Protein AF-A0A933A120-F1 (afdb_monomer_lite)

Structure (mmCIF, N/CA/C/O backbone):
data_AF-A0A933A120-F1
#
_entry.id   AF-A0A933A120-F1
#
loop_
_atom_site.group_PDB
_atom_site.id
_atom_site.type_symbol
_atom_site.label_atom_id
_atom_site.label_alt_id
_atom_site.label_comp_id
_atom_site.label_asym_id
_atom_site.label_entity_id
_atom_site.label_seq_id
_atom_site.pdbx_PDB_ins_code
_atom_site.Cartn_x
_atom_site.Cartn_y
_atom_site.Cartn_z
_atom_site.occupancy
_atom_site.B_iso_or_equiv
_atom_site.auth_seq_id
_atom_site.auth_comp_id
_atom_site.auth_asym_id
_atom_si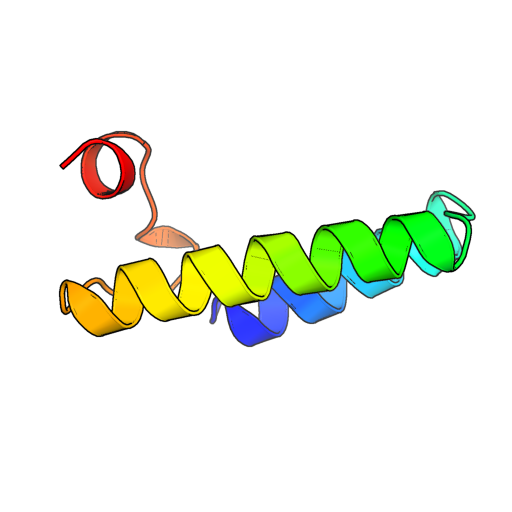te.auth_atom_id
_atom_site.pdbx_PDB_model_num
ATOM 1 N N . MET A 1 1 ? -3.801 13.818 0.808 1.00 91.12 1 MET A N 1
ATOM 2 C CA . MET A 1 1 ? -3.733 13.113 -0.490 1.00 91.12 1 MET A CA 1
ATOM 3 C C . MET A 1 1 ? -4.755 11.986 -0.476 1.00 91.12 1 MET A C 1
ATOM 5 O O . MET A 1 1 ? -4.877 11.308 0.539 1.00 91.12 1 MET A O 1
ATOM 9 N N . SER A 1 2 ? -5.511 11.772 -1.558 1.00 95.31 2 SER A N 1
ATOM 10 C CA . SER A 1 2 ? -6.446 10.634 -1.583 1.00 95.31 2 SER A CA 1
ATOM 11 C C . SER A 1 2 ? -5.696 9.303 -1.684 1.00 95.31 2 SER A C 1
ATOM 13 O O . SER A 1 2 ? -4.639 9.217 -2.311 1.00 95.31 2 SER A O 1
ATOM 15 N N . LEU A 1 3 ? -6.270 8.244 -1.117 1.00 94.56 3 LEU A N 1
ATOM 16 C CA . LEU A 1 3 ? -5.743 6.884 -1.200 1.00 94.56 3 LEU A CA 1
ATOM 17 C C . LEU A 1 3 ? -5.578 6.441 -2.658 1.00 94.56 3 LEU A C 1
ATOM 19 O O . LEU A 1 3 ? -4.570 5.835 -3.003 1.00 94.56 3 LEU A O 1
ATOM 23 N N . ALA A 1 4 ? -6.527 6.792 -3.530 1.00 95.25 4 ALA A N 1
ATOM 24 C CA . ALA A 1 4 ? -6.454 6.470 -4.951 1.00 95.25 4 ALA A CA 1
ATOM 25 C C . ALA A 1 4 ? -5.236 7.116 -5.632 1.00 95.25 4 ALA A C 1
ATOM 27 O O . ALA A 1 4 ? -4.527 6.432 -6.367 1.00 95.25 4 ALA A O 1
ATOM 28 N N . GLN A 1 5 ? -4.964 8.399 -5.362 1.00 97.06 5 GLN A N 1
ATOM 29 C CA . GLN A 1 5 ? -3.778 9.090 -5.888 1.00 97.06 5 GLN A CA 1
ATOM 30 C C . GLN A 1 5 ? -2.489 8.430 -5.389 1.00 97.06 5 GLN A C 1
ATOM 32 O O . GLN A 1 5 ? -1.634 8.075 -6.195 1.00 97.06 5 GLN A O 1
ATOM 37 N N . ALA A 1 6 ? -2.400 8.163 -4.086 1.00 96.94 6 ALA A N 1
ATOM 38 C CA . ALA A 1 6 ? -1.225 7.541 -3.485 1.00 96.94 6 ALA A CA 1
ATOM 39 C C . ALA A 1 6 ? -0.951 6.124 -4.015 1.00 96.94 6 ALA A C 1
ATOM 41 O O . ALA A 1 6 ? 0.200 5.756 -4.233 1.00 96.94 6 ALA A O 1
ATOM 42 N N . ILE A 1 7 ? -2.001 5.330 -4.265 1.00 97.06 7 ILE A N 1
ATOM 43 C CA . ILE A 1 7 ? -1.873 4.002 -4.883 1.00 97.06 7 ILE A CA 1
ATOM 44 C C . ILE A 1 7 ? -1.282 4.120 -6.291 1.00 97.06 7 ILE A C 1
ATOM 46 O O . ILE A 1 7 ? -0.397 3.343 -6.637 1.00 97.06 7 ILE A O 1
ATOM 50 N N . GLN A 1 8 ? -1.753 5.072 -7.104 1.00 97.50 8 GLN A N 1
ATOM 51 C CA . GLN A 1 8 ? -1.226 5.260 -8.460 1.00 97.50 8 GLN A CA 1
ATOM 52 C C . GLN A 1 8 ? 0.243 5.693 -8.438 1.00 97.50 8 GLN A C 1
ATOM 54 O O . GLN A 1 8 ? 1.054 5.110 -9.154 1.00 97.50 8 GLN A O 1
ATOM 59 N N . GLU A 1 9 ? 0.602 6.652 -7.580 1.00 97.44 9 GLU A N 1
ATOM 60 C CA . GLU A 1 9 ? 1.990 7.097 -7.410 1.00 97.44 9 GLU A CA 1
ATOM 61 C C . GLU A 1 9 ? 2.899 5.953 -6.948 1.00 97.44 9 GLU A C 1
ATOM 63 O O . GLU A 1 9 ? 3.985 5.753 -7.494 1.00 97.44 9 GLU A O 1
ATOM 68 N N . PHE A 1 10 ? 2.440 5.143 -5.992 1.00 97.12 10 PHE A N 1
ATOM 69 C CA . PHE A 1 10 ? 3.206 4.005 -5.499 1.00 97.12 10 PHE A CA 1
ATOM 70 C C . PHE A 1 10 ? 3.365 2.898 -6.549 1.00 97.12 10 PHE A C 1
ATOM 72 O O . PHE A 1 10 ? 4.452 2.341 -6.693 1.00 97.12 10 PHE A O 1
ATOM 79 N N . LEU A 1 11 ? 2.317 2.585 -7.316 1.00 97.69 11 LEU A N 1
ATOM 80 C CA . LEU A 1 11 ? 2.410 1.608 -8.404 1.00 97.69 11 LEU A CA 1
ATOM 81 C C . LEU A 1 11 ? 3.365 2.082 -9.507 1.00 97.69 11 LEU A C 1
ATOM 83 O O . LEU A 1 11 ? 4.167 1.280 -9.980 1.00 97.69 11 LEU A O 1
ATOM 87 N N . ALA A 1 12 ? 3.331 3.370 -9.864 1.00 97.44 12 ALA A N 1
ATOM 88 C CA . ALA A 1 12 ? 4.274 3.959 -10.813 1.00 97.44 12 ALA A CA 1
ATOM 89 C C . ALA A 1 12 ? 5.718 3.897 -10.289 1.00 97.44 12 ALA A C 1
ATOM 91 O O . ALA A 1 12 ? 6.631 3.523 -11.022 1.00 97.44 12 ALA A O 1
ATOM 92 N N . PHE A 1 13 ? 5.927 4.181 -9.000 1.00 97.44 13 PHE A N 1
ATOM 93 C CA . PHE A 1 13 ? 7.222 4.006 -8.343 1.00 97.44 13 PHE A CA 1
ATOM 94 C C . PHE A 1 13 ? 7.709 2.551 -8.413 1.00 97.44 13 PHE A C 1
ATOM 96 O O . PHE A 1 13 ? 8.867 2.299 -8.743 1.00 97.44 13 PHE A O 1
ATOM 103 N N . LEU A 1 14 ? 6.843 1.572 -8.137 1.00 97.62 14 LEU A N 1
ATOM 104 C CA . LEU A 1 14 ? 7.216 0.160 -8.233 1.00 97.62 14 LEU A CA 1
ATOM 105 C C . LEU A 1 14 ? 7.591 -0.241 -9.665 1.00 97.62 14 LEU A C 1
ATOM 107 O O . LEU A 1 14 ? 8.563 -0.969 -9.862 1.00 97.62 14 LEU A O 1
ATOM 111 N N . GLU A 1 15 ? 6.838 0.226 -10.657 1.00 97.56 15 GLU A N 1
ATOM 112 C CA . GLU A 1 15 ? 7.088 -0.067 -12.067 1.00 97.56 15 GLU A CA 1
ATOM 113 C C . GLU A 1 15 ? 8.410 0.541 -12.553 1.00 97.56 15 GLU A C 1
ATOM 115 O O . GLU A 1 15 ? 9.234 -0.167 -13.129 1.00 97.56 15 GLU A O 1
ATOM 120 N N . ILE A 1 16 ? 8.640 1.827 -12.278 1.00 96.38 16 ILE A N 1
ATOM 121 C CA . ILE A 1 16 ? 9.775 2.586 -12.815 1.00 96.38 16 ILE A CA 1
ATOM 122 C C . ILE A 1 16 ? 11.025 2.366 -11.958 1.00 96.38 16 ILE A C 1
ATOM 124 O O . ILE A 1 16 ? 12.033 1.845 -12.434 1.00 96.38 16 ILE A O 1
ATOM 128 N N . GLU A 1 17 ? 10.953 2.707 -10.673 1.00 95.06 17 GLU A N 1
ATOM 129 C CA . GLU A 1 17 ? 12.120 2.768 -9.784 1.00 95.06 17 GLU A CA 1
ATOM 130 C C . GLU A 1 17 ? 12.530 1.391 -9.255 1.00 95.06 17 GLU A C 1
ATOM 132 O O . GLU A 1 17 ? 13.700 1.146 -8.955 1.00 95.06 17 GLU A O 1
ATOM 137 N N . LYS A 1 18 ? 11.569 0.470 -9.107 1.00 94.38 18 LYS A N 1
ATOM 138 C CA . LYS A 1 18 ? 11.839 -0.900 -8.640 1.00 94.38 18 LYS A CA 1
ATOM 139 C C . LYS A 1 18 ? 11.825 -1.939 -9.750 1.00 94.38 18 LYS A C 1
ATOM 141 O O . LYS A 1 18 ? 12.141 -3.094 -9.464 1.00 94.38 18 LYS A O 1
ATOM 146 N N . SER A 1 19 ? 11.497 -1.555 -10.989 1.00 95.00 19 SER A N 1
ATOM 147 C CA . SER A 1 19 ? 11.356 -2.487 -12.118 1.00 95.00 19 SER A CA 1
ATOM 148 C C . SER A 1 19 ? 10.504 -3.712 -11.750 1.00 95.00 19 SER A C 1
ATOM 150 O O . SER A 1 19 ? 10.819 -4.851 -12.116 1.00 95.00 19 SER A O 1
ATOM 152 N N . ALA A 1 20 ? 9.453 -3.490 -10.952 1.00 95.50 20 ALA A N 1
ATOM 153 C CA . ALA A 1 20 ? 8.582 -4.550 -10.477 1.00 95.50 20 ALA A CA 1
ATOM 154 C C . ALA A 1 20 ? 7.940 -5.263 -11.670 1.00 95.50 20 ALA A C 1
ATOM 156 O O . ALA A 1 20 ? 7.510 -4.650 -12.647 1.00 95.50 20 ALA A O 1
ATOM 157 N N . ARG A 1 21 ? 7.882 -6.593 -11.603 1.00 96.75 21 ARG A N 1
ATOM 158 C CA . ARG A 1 21 ? 7.312 -7.392 -12.688 1.00 96.75 21 ARG A CA 1
ATOM 159 C C . ARG A 1 21 ? 5.793 -7.168 -12.762 1.00 96.75 21 ARG A C 1
ATOM 161 O O . ARG A 1 21 ? 5.174 -6.937 -11.723 1.00 96.75 21 ARG A O 1
ATOM 168 N N . PRO A 1 22 ? 5.164 -7.343 -13.940 1.00 95.56 22 PRO A N 1
ATOM 169 C CA . PRO A 1 22 ? 3.721 -7.139 -14.101 1.00 95.56 22 PRO A CA 1
ATOM 170 C C . PRO A 1 22 ? 2.871 -7.888 -13.066 1.00 95.56 22 PRO A C 1
ATOM 172 O O . PRO A 1 22 ? 2.011 -7.301 -12.422 1.00 95.56 22 PRO A O 1
ATOM 175 N N . HIS A 1 23 ? 3.199 -9.156 -12.797 1.00 96.44 23 HIS A N 1
ATOM 176 C CA . HIS A 1 23 ? 2.485 -9.965 -11.806 1.00 96.44 23 HIS A CA 1
ATOM 177 C C . HIS A 1 23 ? 2.593 -9.422 -10.368 1.00 96.44 23 HIS A C 1
ATOM 179 O O . HIS A 1 23 ? 1.695 -9.640 -9.558 1.00 96.44 23 HIS A O 1
ATOM 185 N N . THR A 1 24 ? 3.680 -8.718 -10.036 1.00 96.50 24 THR A N 1
ATOM 186 C CA . THR A 1 24 ? 3.850 -8.040 -8.746 1.00 96.50 24 THR A CA 1
ATOM 187 C C . THR A 1 24 ? 2.937 -6.821 -8.661 1.00 96.50 24 THR A C 1
ATOM 189 O O . THR A 1 24 ? 2.245 -6.649 -7.661 1.00 96.50 24 THR A O 1
ATOM 192 N N . LEU A 1 25 ? 2.881 -6.005 -9.719 1.00 97.56 25 LEU A N 1
ATOM 193 C CA . LEU A 1 25 ? 1.977 -4.853 -9.789 1.00 97.56 25 LEU A CA 1
ATOM 194 C C . LEU A 1 25 ? 0.511 -5.294 -9.702 1.00 97.56 25 LEU A C 1
ATOM 196 O O . LEU A 1 25 ? -0.271 -4.679 -8.981 1.00 97.56 25 LEU A O 1
ATOM 200 N N . ASP A 1 26 ? 0.149 -6.393 -10.365 1.00 98.00 26 ASP A N 1
ATOM 201 C CA . ASP A 1 26 ? -1.196 -6.969 -10.293 1.00 98.00 26 ASP A CA 1
ATOM 202 C C . ASP A 1 26 ? -1.552 -7.449 -8.881 1.00 98.00 26 ASP A C 1
ATOM 204 O O . ASP A 1 26 ? -2.686 -7.265 -8.432 1.00 98.00 26 ASP A O 1
ATOM 208 N N . ALA A 1 27 ? -0.596 -8.038 -8.154 1.00 98.06 27 ALA A N 1
ATOM 209 C CA . ALA A 1 27 ? -0.795 -8.407 -6.756 1.00 98.06 27 ALA A CA 1
ATOM 210 C C . ALA A 1 27 ? -1.095 -7.171 -5.892 1.00 98.06 27 ALA A C 1
ATOM 212 O O . ALA A 1 27 ? -2.141 -7.135 -5.247 1.00 98.06 27 ALA A O 1
ATOM 213 N N . TYR A 1 28 ? -0.272 -6.120 -5.983 1.00 97.88 28 TYR A N 1
ATOM 214 C CA . TYR A 1 28 ? -0.517 -4.865 -5.266 1.00 97.88 28 TYR A CA 1
ATOM 215 C C . TYR A 1 28 ? -1.861 -4.226 -5.630 1.00 97.88 28 TYR A C 1
ATOM 217 O O . TYR A 1 28 ? -2.589 -3.778 -4.747 1.00 97.88 28 TYR A O 1
ATOM 225 N N . ARG A 1 29 ? -2.238 -4.211 -6.916 1.00 97.75 29 ARG A N 1
ATOM 226 C CA . ARG A 1 29 ? -3.546 -3.697 -7.361 1.00 97.75 29 ARG A CA 1
ATOM 227 C C . ARG A 1 29 ? -4.703 -4.421 -6.673 1.00 97.75 29 ARG A C 1
ATOM 229 O O . ARG A 1 29 ? -5.650 -3.766 -6.238 1.00 97.75 29 ARG A O 1
ATOM 236 N N . ARG A 1 30 ? -4.633 -5.752 -6.554 1.00 98.00 30 ARG A N 1
ATOM 237 C CA . ARG A 1 30 ? -5.658 -6.545 -5.853 1.00 98.00 30 ARG A CA 1
ATOM 238 C C . ARG A 1 30 ? -5.702 -6.222 -4.363 1.00 98.00 30 ARG A C 1
ATOM 240 O O . ARG A 1 30 ? -6.790 -5.995 -3.839 1.00 98.00 30 ARG A O 1
ATOM 247 N N . ASP A 1 31 ? -4.549 -6.137 -3.709 1.00 97.81 31 ASP A N 1
ATOM 248 C CA . ASP A 1 31 ? -4.474 -5.846 -2.274 1.00 97.81 31 ASP A CA 1
ATOM 249 C C . ASP A 1 31 ? -5.028 -4.450 -1.952 1.00 97.81 31 ASP A C 1
ATOM 251 O O . ASP A 1 31 ? -5.834 -4.280 -1.035 1.00 97.81 31 ASP A O 1
ATOM 255 N N . PHE A 1 32 ? -4.690 -3.446 -2.763 1.00 96.88 32 PHE A N 1
ATOM 256 C CA . PHE A 1 32 ? -5.224 -2.097 -2.595 1.00 96.88 32 PHE A CA 1
ATOM 257 C C . PHE A 1 32 ? -6.724 -1.998 -2.894 1.00 96.88 32 PHE A C 1
ATOM 259 O O . PHE A 1 32 ? -7.424 -1.228 -2.234 1.00 96.88 32 PHE A O 1
ATOM 266 N N . ALA A 1 33 ? -7.249 -2.794 -3.830 1.00 96.75 33 ALA A N 1
ATOM 267 C CA . ALA A 1 33 ? -8.690 -2.874 -4.061 1.00 96.75 33 ALA A CA 1
ATOM 268 C C . ALA A 1 33 ? -9.432 -3.447 -2.839 1.00 96.75 33 ALA A C 1
ATOM 270 O O . ALA A 1 33 ? -10.505 -2.955 -2.479 1.00 96.75 33 ALA A O 1
ATOM 271 N N . LEU A 1 34 ? -8.849 -4.446 -2.164 1.00 96.25 34 LEU A N 1
ATOM 272 C CA . LEU A 1 34 ? -9.391 -4.986 -0.915 1.00 96.25 34 LEU A CA 1
ATOM 273 C C . LEU A 1 34 ? -9.382 -3.937 0.202 1.00 96.25 34 LEU A C 1
ATOM 275 O O . LEU A 1 34 ? -10.394 -3.780 0.886 1.00 96.25 34 LEU A O 1
ATOM 279 N N . LEU A 1 35 ? -8.288 -3.182 0.344 1.00 94.25 35 LEU A N 1
ATOM 280 C CA . LEU A 1 35 ? -8.199 -2.083 1.307 1.00 94.25 35 LEU A CA 1
ATOM 281 C C . LEU A 1 35 ? -9.269 -1.015 1.045 1.00 94.25 35 LEU A C 1
ATOM 283 O O . LEU A 1 35 ? -10.006 -0.650 1.956 1.00 94.25 35 LEU A O 1
ATOM 287 N N . ALA A 1 36 ? -9.403 -0.546 -0.198 1.00 94.62 36 ALA A N 1
ATOM 288 C CA . ALA A 1 36 ? -10.398 0.465 -0.554 1.00 94.62 36 ALA A CA 1
ATOM 289 C C . ALA A 1 36 ? -11.828 -0.004 -0.236 1.00 94.62 36 ALA A C 1
ATOM 291 O O . ALA A 1 36 ? -12.630 0.749 0.320 1.00 94.62 36 ALA A O 1
ATOM 292 N N . ARG A 1 37 ? -12.133 -1.276 -0.524 1.00 94.88 37 ARG A N 1
ATOM 293 C CA . ARG A 1 37 ? -13.417 -1.891 -0.175 1.00 94.88 37 ARG A CA 1
ATOM 294 C C . ARG A 1 37 ? -13.625 -1.973 1.339 1.00 94.88 37 ARG A C 1
ATOM 296 O O . ARG A 1 37 ? -14.731 -1.702 1.798 1.00 94.88 37 ARG A O 1
ATOM 303 N N . TYR A 1 38 ? -12.599 -2.344 2.104 1.00 93.56 38 TYR A N 1
ATOM 304 C CA . TYR A 1 38 ? -12.670 -2.388 3.567 1.00 93.56 38 TYR A CA 1
ATOM 305 C C . TYR A 1 38 ? -13.005 -1.012 4.147 1.00 93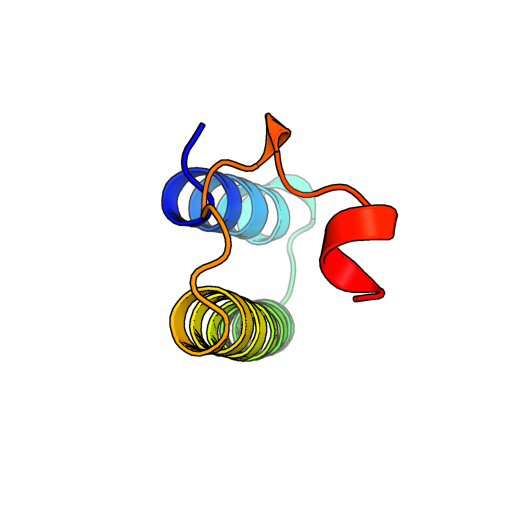.56 38 TYR A C 1
ATOM 307 O O . TYR A 1 38 ? -13.954 -0.898 4.922 1.00 93.56 38 TYR A O 1
ATOM 315 N N . LEU A 1 39 ? -12.283 0.028 3.722 1.00 93.88 39 LEU A N 1
ATOM 316 C CA . LEU A 1 39 ? -12.490 1.393 4.203 1.00 93.88 39 LEU A CA 1
ATOM 317 C C . LEU A 1 39 ? -13.899 1.896 3.872 1.00 93.88 39 LEU A C 1
ATOM 319 O O . LEU A 1 39 ? -14.612 2.352 4.764 1.00 93.88 39 LEU A O 1
ATOM 323 N N . GLY A 1 40 ? -14.343 1.717 2.622 1.00 93.81 40 GLY A N 1
ATOM 324 C CA . GLY A 1 40 ? -15.693 2.098 2.198 1.00 93.81 40 GLY A CA 1
ATOM 325 C C . GLY A 1 40 ? -16.799 1.342 2.943 1.00 93.81 40 GLY A C 1
ATOM 326 O O . GLY A 1 40 ? -17.816 1.932 3.292 1.00 93.81 40 GLY A O 1
ATOM 327 N N . GLY A 1 41 ? -16.588 0.057 3.248 1.00 93.44 41 GLY A N 1
ATOM 328 C CA . GLY A 1 41 ? -17.537 -0.757 4.014 1.00 93.44 41 GLY A CA 1
ATOM 329 C C . GLY A 1 41 ? -17.670 -0.361 5.489 1.00 93.44 41 GLY A C 1
ATOM 330 O O . GLY A 1 41 ? -18.708 -0.627 6.087 1.00 93.44 41 GLY A O 1
ATOM 331 N N . HIS A 1 42 ? -16.655 0.294 6.059 1.00 90.62 42 HIS A N 1
ATOM 332 C CA . HIS A 1 42 ? -16.635 0.738 7.459 1.00 90.62 42 HIS A CA 1
ATOM 333 C C . HIS A 1 42 ? -16.838 2.254 7.612 1.00 90.62 42 HIS A C 1
ATOM 335 O O . HIS A 1 42 ? -16.732 2.773 8.720 1.00 90.62 42 HIS A O 1
ATOM 341 N N . GLY A 1 43 ? -17.115 2.977 6.5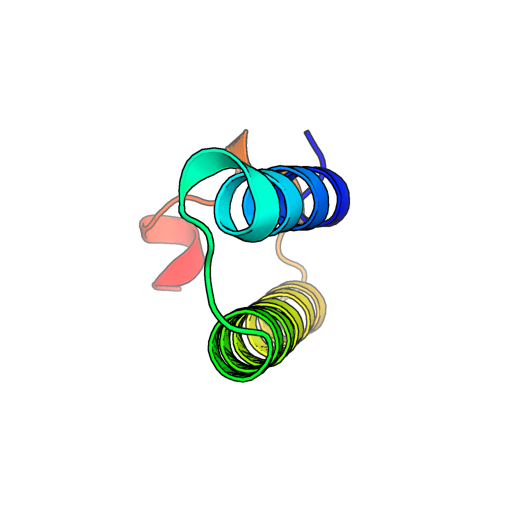19 1.00 91.12 43 GLY A N 1
ATOM 342 C CA . GLY A 1 43 ? -17.255 4.438 6.537 1.00 91.12 43 GLY A CA 1
ATOM 343 C C . GLY A 1 43 ? -15.966 5.165 6.931 1.00 91.12 43 GLY A C 1
ATOM 344 O O . GLY A 1 43 ? -16.023 6.277 7.454 1.00 91.12 43 GLY A O 1
ATOM 345 N N . LEU A 1 44 ? -14.813 4.526 6.724 1.00 90.19 44 LEU A N 1
ATOM 346 C CA . LEU A 1 44 ? -13.518 5.083 7.085 1.00 90.19 44 LEU A CA 1
ATOM 347 C C . LEU A 1 44 ? -13.031 6.071 6.015 1.00 90.19 44 LEU A C 1
ATOM 349 O O . LEU A 1 44 ? -13.270 5.852 4.822 1.00 90.19 44 LEU A O 1
ATOM 353 N N . PRO A 1 45 ? -12.327 7.138 6.431 1.00 87.12 45 PRO A N 1
ATOM 354 C CA . PRO A 1 45 ? -11.761 8.117 5.515 1.00 87.12 45 PRO A CA 1
ATOM 355 C C . PRO A 1 45 ? -10.756 7.469 4.555 1.00 87.12 45 PRO A C 1
ATOM 357 O O . PRO A 1 45 ? -10.017 6.551 4.916 1.00 87.12 45 PRO A O 1
ATOM 360 N N . ALA A 1 46 ? -10.741 7.954 3.315 1.00 89.94 46 ALA A N 1
ATOM 361 C CA . ALA A 1 46 ? -9.848 7.482 2.258 1.00 89.94 46 ALA A CA 1
ATOM 362 C C . ALA A 1 46 ? -8.695 8.468 2.008 1.00 89.94 46 ALA A C 1
ATOM 364 O O . ALA A 1 46 ? -8.071 8.448 0.949 1.00 89.94 46 ALA A O 1
ATOM 365 N N . GLU A 1 47 ? -8.412 9.351 2.958 1.00 94.31 47 GLU A N 1
ATOM 366 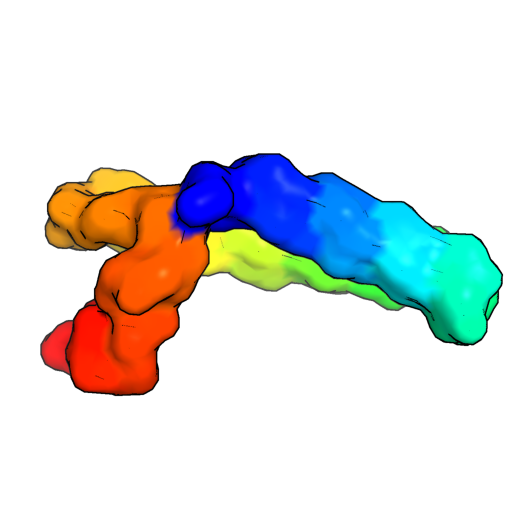C CA . GLU A 1 47 ? -7.259 10.241 2.962 1.00 94.31 47 GLU A CA 1
ATOM 367 C C . GLU A 1 47 ? -6.076 9.548 3.642 1.00 94.31 47 GLU A C 1
ATOM 369 O O . GLU A 1 47 ? -6.173 9.118 4.793 1.00 94.31 47 GLU A O 1
ATOM 374 N N . VAL A 1 48 ? -4.938 9.455 2.953 1.00 90.94 48 VAL A N 1
ATOM 375 C CA . VAL A 1 48 ? -3.763 8.703 3.433 1.00 90.94 48 VAL A CA 1
ATOM 376 C C . VAL A 1 48 ? -3.292 9.185 4.801 1.00 90.94 48 VAL A C 1
ATOM 378 O O . VAL A 1 48 ? -2.941 8.378 5.655 1.00 90.94 48 VAL A O 1
ATOM 381 N N . GLU A 1 49 ? -3.339 10.492 5.039 1.00 91.44 49 GLU A N 1
ATOM 382 C CA . GLU A 1 49 ? -2.888 11.120 6.281 1.00 91.44 49 GLU A CA 1
ATOM 383 C C . GLU A 1 49 ? -3.754 10.741 7.494 1.00 91.44 49 GLU A C 1
ATOM 385 O O . GLU A 1 49 ? -3.323 10.879 8.637 1.00 91.44 49 GLU A O 1
ATOM 390 N N . THR A 1 50 ? -4.967 10.245 7.251 1.00 90.50 50 THR A N 1
ATOM 391 C CA . THR A 1 50 ? -5.909 9.815 8.293 1.00 90.50 50 THR A CA 1
ATOM 392 C C . THR A 1 50 ? -5.830 8.312 8.572 1.00 90.50 50 THR A C 1
ATOM 394 O O . THR A 1 50 ? -6.260 7.852 9.633 1.00 90.50 50 THR A O 1
ATOM 397 N N . LEU A 1 51 ? -5.242 7.536 7.653 1.00 89.06 51 LEU A N 1
ATOM 398 C CA . LEU A 1 51 ? -5.083 6.090 7.771 1.00 89.06 51 LEU A CA 1
ATOM 399 C C . LEU A 1 51 ? -3.941 5.758 8.732 1.00 89.06 51 LEU A C 1
ATOM 401 O O . LEU A 1 51 ? -2.792 5.553 8.347 1.0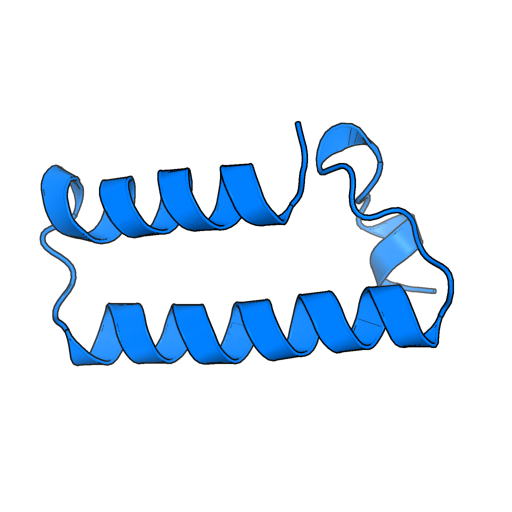0 89.06 51 LEU A O 1
ATOM 405 N N . THR A 1 52 ? -4.269 5.680 10.017 1.00 88.62 52 THR A N 1
ATOM 406 C CA . THR A 1 52 ? -3.333 5.231 11.051 1.00 88.62 52 THR A CA 1
ATOM 407 C C . THR A 1 52 ? -3.495 3.741 11.335 1.00 88.62 52 THR A C 1
ATOM 409 O O . THR A 1 52 ? -4.544 3.143 11.101 1.00 88.62 52 THR A O 1
ATOM 412 N N . ALA A 1 53 ? -2.475 3.124 11.931 1.00 86.50 53 ALA A N 1
ATOM 413 C CA . ALA A 1 53 ? -2.579 1.737 12.375 1.00 86.50 53 ALA A CA 1
ATOM 414 C C . ALA A 1 53 ? -3.690 1.527 13.425 1.00 86.50 53 ALA A C 1
ATOM 416 O O . ALA A 1 53 ? -4.191 0.419 13.553 1.00 86.50 53 ALA A O 1
ATOM 417 N N . ALA A 1 54 ? -4.080 2.565 14.176 1.00 84.50 54 ALA A N 1
ATOM 418 C CA . ALA A 1 54 ? -5.237 2.502 15.069 1.00 84.50 54 ALA A CA 1
ATOM 419 C C . ALA A 1 54 ? -6.550 2.414 14.274 1.00 84.50 54 ALA A C 1
ATOM 421 O O . ALA A 1 54 ? -7.366 1.547 14.553 1.00 84.50 54 ALA A O 1
ATOM 422 N N . VAL A 1 55 ? -6.699 3.233 13.227 1.00 82.31 55 VAL A N 1
ATOM 423 C CA . VAL A 1 55 ? -7.862 3.209 12.320 1.00 82.31 55 VAL A CA 1
ATOM 424 C C . VAL A 1 55 ? -7.995 1.863 11.601 1.00 82.31 55 VAL A C 1
ATOM 426 O O . VAL A 1 55 ? -9.095 1.343 11.455 1.00 82.31 55 VAL A O 1
ATOM 429 N N . LEU A 1 56 ? -6.876 1.272 11.177 1.00 82.00 56 LEU A N 1
ATOM 430 C CA . LEU A 1 56 ? -6.873 -0.012 10.468 1.00 82.00 56 LEU A CA 1
ATOM 431 C C . LEU A 1 56 ? -7.052 -1.228 11.384 1.00 82.00 56 LEU A C 1
ATOM 433 O O . LEU A 1 56 ? -7.438 -2.288 10.900 1.00 82.00 56 LEU A O 1
ATOM 437 N N . ARG A 1 57 ? -6.750 -1.098 12.681 1.00 81.75 57 ARG A N 1
ATOM 438 C CA . ARG A 1 57 ? -6.907 -2.185 13.658 1.00 81.75 57 ARG A CA 1
ATOM 439 C C . ARG A 1 57 ? -8.280 -2.241 14.318 1.00 81.75 57 ARG A C 1
ATOM 441 O O . ARG A 1 57 ? -8.506 -3.266 14.946 1.00 81.75 57 ARG A O 1
ATOM 448 N N . GLY A 1 58 ? -9.107 -1.198 14.141 1.00 63.44 58 GLY 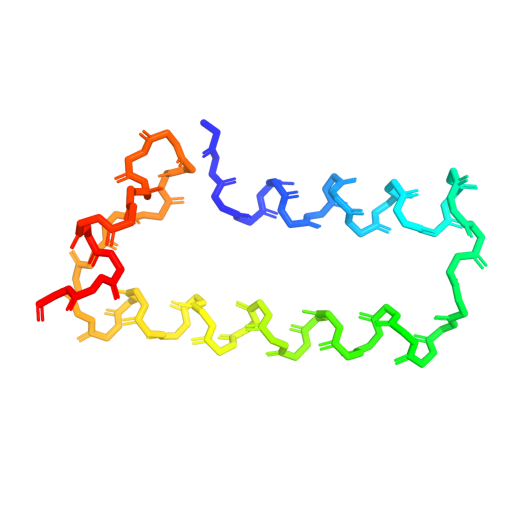A N 1
ATOM 449 C CA . GLY A 1 58 ? -10.540 -1.146 14.470 1.00 63.44 58 GLY A CA 1
ATOM 450 C C . GLY A 1 58 ? -10.927 -1.850 15.758 1.00 63.44 58 GLY A C 1
ATOM 451 O O . GLY A 1 58 ? -11.232 -3.056 15.675 1.00 63.44 58 GLY A O 1
#

Radius of gyration: 12.39 Å; chains: 1; bounding box: 30×23×29 Å

pLDDT: mean 93.39, std 5.82, range [63.44, 98.06]

Secondary structure (DSSP, 8-state):
-BHHHHHHHHHHHHHHTS---HHHHHHHHHHHHHHHHHHHHTT---BGGG--HHHHH-

Sequence (58 aa):
MSLAQAIQEFLAFLEIEKSARPHTLDAYRRDFALLARYLGGHGLPAEVETLTAAVLRG

Foldseek 3Di:
DFLVVVLVVVLVCCCPVVVHDPVRSVVSVVVSVVVVVVCVVVVHGRDPVRDDPVSVVD